Protein AF-A0A0U5GTM7-F1 (afdb_monomer_lite)

InterPro domains:
  IPR036047 F-box-like domain superfamily [SSF81383] (23-60)

Foldseek 3Di:
DDDDDDDDPPPDPPPPVPPDPPPPDPVPDDLVVLCVVLQPDDLVVLVVQLVPDPVSVPSSVLSNLQVPQLEQEALLAPVSVVVVVVQVVPCSNPVSNNHYHHDQPDPPCPPSHRHHQFDFDADPVRHGDPPDDRDGDDDDPPPDD

Radius of gyration: 27.01 Å; chains: 1; bounding box: 100×40×52 Å

pLDDT: mean 71.02, std 18.16, range [29.33, 92.5]

Organism: Aspergillus calidoustus (NCBI:txid454130)

Sequence (145 aa):
MSLVRGDTVDYAKTQYITLTPSSESFAQLPLELVEAIALLLDMATLCALRATCRFLARYTHYYFVNNYLHTASIDFSKAALDRVRRLARHPESAAMITTLVVKPVDRKCERSGFGAGIDWKRRQDGAIDLTQDASASGSMHSGAW

Secondary structure (DSSP, 8-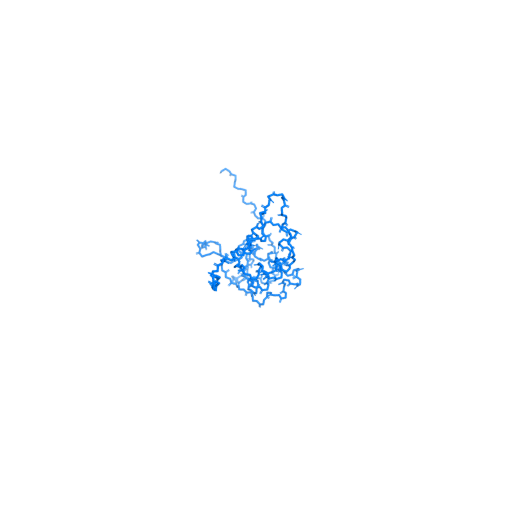state):
---------------------S---GGGS-HHHHHHHHHHS-HHHHHHHHHH-HHHHHHTHHHHHHHH-SEEEE-S-HHHHHHHHHHTT-HHHHTT--EEEE--S-SS-TT--TTTT----B-TTS-B-TT--------------

Structure (mmCIF, N/CA/C/O backbone):
data_AF-A0A0U5GTM7-F1
#
_entry.id   AF-A0A0U5GTM7-F1
#
loop_
_atom_site.group_PDB
_atom_site.id
_atom_site.type_symbol
_atom_site.label_atom_id
_atom_site.label_alt_id
_atom_site.label_comp_id
_atom_site.label_asym_id
_atom_site.label_entity_id
_atom_site.label_seq_id
_atom_site.pdbx_PDB_ins_code
_atom_site.Cartn_x
_atom_site.Cartn_y
_atom_site.Cartn_z
_atom_site.occupancy
_atom_site.B_iso_or_equiv
_atom_site.auth_seq_id
_atom_site.auth_comp_id
_atom_site.auth_asym_id
_atom_site.auth_atom_id
_atom_site.pdbx_PDB_model_num
ATOM 1 N N . MET A 1 1 ? -72.307 12.306 26.482 1.00 36.31 1 MET A N 1
ATOM 2 C CA . MET A 1 1 ? -72.063 11.238 25.481 1.00 36.31 1 MET A CA 1
ATOM 3 C C . MET A 1 1 ? -70.795 11.590 24.711 1.00 36.31 1 MET A C 1
ATOM 5 O O . MET A 1 1 ? -70.624 12.779 24.510 1.00 36.31 1 MET A O 1
ATOM 9 N N . SER A 1 2 ? -69.958 10.592 24.370 1.00 37.22 2 SER A N 1
ATOM 10 C CA . SER A 1 2 ? -68.700 10.586 23.563 1.00 37.22 2 SER A CA 1
ATOM 11 C C . SER A 1 2 ? -67.831 11.860 23.478 1.00 37.22 2 SER A C 1
ATOM 13 O O . SER A 1 2 ? -68.315 12.911 23.094 1.00 37.22 2 SER A O 1
ATOM 15 N N . LEU A 1 3 ? -66.521 11.882 23.763 1.00 42.84 3 LEU A N 1
ATOM 16 C CA . LEU A 1 3 ? -65.444 10.867 23.720 1.00 42.84 3 LEU A CA 1
ATOM 17 C C . LEU A 1 3 ? -64.965 10.475 22.299 1.00 42.84 3 LEU A C 1
ATOM 19 O O . LEU A 1 3 ? -65.374 9.447 21.775 1.00 42.84 3 LEU A O 1
ATOM 23 N N . VAL A 1 4 ? -64.055 11.301 21.753 1.00 40.06 4 VAL A N 1
ATOM 24 C CA . VAL A 1 4 ? -62.933 11.055 20.798 1.00 40.06 4 VAL A CA 1
ATOM 25 C C . VAL A 1 4 ? -61.973 12.251 21.013 1.00 40.06 4 VAL A C 1
ATOM 27 O O . VAL A 1 4 ? -62.477 13.366 21.097 1.00 40.06 4 VAL A O 1
ATOM 30 N N . ARG A 1 5 ? -60.646 12.211 21.231 1.00 44.75 5 ARG A N 1
ATOM 31 C CA . ARG A 1 5 ? -59.558 11.201 21.288 1.00 44.75 5 ARG A CA 1
ATOM 32 C C . ARG A 1 5 ? -58.851 10.801 19.973 1.00 44.75 5 ARG A C 1
ATOM 34 O O . ARG A 1 5 ? -59.247 9.825 19.350 1.00 44.75 5 ARG A O 1
ATOM 41 N N . GLY A 1 6 ? -57.725 11.472 19.698 1.00 37.09 6 GLY A N 1
ATOM 42 C CA . GLY A 1 6 ? -56.679 11.127 18.713 1.00 37.09 6 GLY A CA 1
ATOM 43 C C . GLY A 1 6 ? -56.179 12.376 17.958 1.00 37.09 6 GLY A C 1
ATOM 44 O O . GLY A 1 6 ? -57.003 13.200 17.580 1.00 37.09 6 GLY A O 1
ATOM 45 N N . ASP A 1 7 ? -54.886 12.648 17.757 1.00 38.28 7 ASP A N 1
ATOM 46 C CA . ASP A 1 7 ? -53.673 11.991 18.263 1.00 38.28 7 ASP A CA 1
ATOM 47 C C . ASP A 1 7 ? -52.599 13.049 18.567 1.00 38.28 7 ASP A C 1
ATOM 49 O O . ASP A 1 7 ? -52.255 13.874 17.719 1.00 38.28 7 ASP A O 1
ATOM 53 N N . THR A 1 8 ? -52.027 13.018 19.773 1.00 38.72 8 THR A N 1
ATOM 54 C CA . THR A 1 8 ? -50.746 13.685 20.029 1.00 38.72 8 THR A CA 1
ATOM 55 C C . THR A 1 8 ? -49.661 12.872 19.344 1.00 38.72 8 THR A C 1
ATOM 57 O O . THR A 1 8 ? -49.342 11.774 19.797 1.00 38.72 8 THR A O 1
ATOM 60 N N . VAL A 1 9 ? -49.097 13.407 18.259 1.00 46.12 9 VAL A N 1
ATOM 61 C CA . VAL A 1 9 ? -47.907 12.829 17.631 1.00 46.12 9 VAL A CA 1
ATOM 62 C C . VAL A 1 9 ? -46.765 12.917 18.638 1.00 46.12 9 VAL A C 1
ATOM 64 O O . VAL A 1 9 ? -46.174 13.982 18.824 1.00 46.12 9 VAL A O 1
ATOM 67 N N . ASP A 1 10 ? -46.474 11.791 19.290 1.00 44.75 10 ASP A N 1
ATOM 68 C CA . ASP A 1 10 ? -45.242 11.584 20.043 1.00 44.75 10 ASP A CA 1
ATOM 69 C C . ASP A 1 10 ? -44.081 11.669 19.047 1.00 44.75 10 ASP A C 1
ATOM 71 O O . ASP A 1 10 ? -43.655 10.682 18.441 1.00 44.75 10 ASP A O 1
ATOM 75 N N . TYR A 1 11 ? -43.580 12.889 18.843 1.00 44.78 11 TYR A N 1
ATOM 76 C CA . TYR A 1 11 ? -42.273 13.096 18.246 1.00 44.78 11 TYR A CA 1
ATOM 77 C C . TYR A 1 11 ? -41.270 12.441 19.183 1.00 44.78 11 TYR A C 1
ATOM 79 O O . TYR A 1 11 ? -40.898 13.010 20.213 1.00 44.78 11 TYR A O 1
ATOM 87 N N . ALA A 1 12 ? -40.882 11.216 18.820 1.00 46.56 12 ALA A N 1
ATOM 88 C CA . ALA A 1 12 ? -39.868 10.449 19.509 1.00 46.56 12 ALA A CA 1
ATOM 89 C C . ALA A 1 12 ? -38.706 11.383 19.839 1.00 46.56 12 ALA A C 1
ATOM 91 O O . ALA A 1 12 ? -38.172 12.056 18.953 1.00 46.56 12 ALA A O 1
ATOM 92 N N . LYS A 1 13 ? -38.343 11.454 21.125 1.00 38.97 13 LYS A N 1
ATOM 93 C CA . LYS A 1 13 ? -37.169 12.202 21.566 1.00 38.97 13 LYS A CA 1
ATOM 94 C C . LYS A 1 13 ? -35.946 11.574 20.913 1.00 38.97 13 LYS A C 1
ATOM 96 O O . LYS A 1 13 ? -35.338 10.674 21.487 1.00 38.97 13 LYS A O 1
ATOM 101 N N . THR A 1 14 ? -35.573 12.077 19.740 1.00 48.50 14 THR A N 1
ATOM 102 C CA . THR A 1 14 ? -34.237 11.908 19.191 1.00 48.50 14 THR A CA 1
ATOM 103 C C . THR A 1 14 ? -33.302 12.512 20.221 1.00 48.50 14 THR A C 1
ATOM 105 O O . THR A 1 14 ? -33.153 13.731 20.311 1.00 48.50 14 THR A O 1
ATOM 108 N N . GLN A 1 15 ? -32.735 11.652 21.065 1.00 46.47 15 GLN A N 1
ATOM 109 C CA . GLN A 1 15 ? -31.630 12.012 21.928 1.00 46.47 15 GLN A CA 1
ATOM 110 C C . GLN A 1 15 ? -30.447 12.277 21.005 1.00 46.47 15 GLN A C 1
ATOM 112 O O . GLN A 1 15 ? -29.651 11.390 20.710 1.00 46.47 15 GLN A O 1
ATOM 117 N N . TYR A 1 16 ? -30.365 13.513 20.517 1.00 45.38 16 TYR A N 1
ATOM 118 C CA . TYR A 1 16 ? -29.119 14.051 20.017 1.00 45.38 16 TYR A CA 1
ATOM 119 C C . TYR A 1 16 ? -28.141 13.955 21.181 1.00 45.38 16 TYR A C 1
ATOM 121 O O . TYR A 1 16 ? -28.268 14.676 22.172 1.00 45.38 16 TYR A O 1
ATOM 129 N N . ILE A 1 17 ? -27.216 13.002 21.087 1.00 54.38 17 ILE A N 1
ATOM 130 C CA . ILE A 1 17 ? -26.075 12.946 21.984 1.00 54.38 17 ILE A CA 1
ATOM 131 C C . ILE A 1 17 ? -25.297 14.222 21.683 1.00 54.38 17 ILE A C 1
ATOM 133 O O . ILE A 1 17 ? -24.643 14.334 20.647 1.00 54.38 17 ILE A O 1
ATOM 137 N N . THR A 1 18 ? -25.443 15.219 22.551 1.00 45.88 18 THR A N 1
ATOM 138 C CA . THR A 1 18 ? -24.654 16.444 22.493 1.00 45.88 18 THR A CA 1
ATOM 139 C C . THR A 1 18 ? -23.226 16.062 22.856 1.00 45.88 18 THR A C 1
ATOM 141 O O . THR A 1 18 ? -22.865 16.090 24.030 1.00 45.88 18 THR A O 1
ATOM 144 N N . LEU A 1 19 ? -22.447 15.653 21.850 1.00 48.72 19 LEU A N 1
ATOM 145 C CA . LEU A 1 19 ? -21.029 15.331 21.980 1.00 48.72 19 LEU A CA 1
ATOM 146 C C . LEU A 1 19 ? -20.306 16.595 22.452 1.00 48.72 19 LEU A C 1
ATOM 148 O O . LEU A 1 19 ? -19.994 17.500 21.672 1.00 48.72 19 LEU A O 1
ATOM 152 N N . THR A 1 20 ? -20.110 16.708 23.762 1.00 47.84 20 THR A N 1
ATOM 153 C CA . THR A 1 20 ? -19.286 17.764 24.335 1.00 47.84 20 THR A CA 1
ATOM 154 C C . THR A 1 20 ? -17.847 17.516 23.890 1.00 47.84 20 THR A C 1
ATOM 156 O O . THR A 1 20 ? -17.380 16.387 24.030 1.00 47.84 20 THR A O 1
ATOM 159 N N . PRO A 1 21 ? -17.095 18.526 23.413 1.00 51.12 21 PRO A N 1
ATOM 160 C CA . PRO A 1 21 ? -15.733 18.343 22.896 1.00 51.12 21 PRO A CA 1
ATOM 161 C C . PRO A 1 21 ? -14.682 18.095 24.001 1.00 51.12 21 PRO A C 1
ATOM 163 O O . PRO A 1 21 ? -13.534 18.529 23.912 1.00 51.12 21 PRO A O 1
ATOM 166 N N . SER A 1 22 ? -15.054 17.368 25.055 1.00 51.16 22 SER A N 1
ATOM 167 C CA . SER A 1 22 ? -14.189 16.835 26.102 1.00 51.16 22 SER A CA 1
ATOM 168 C C . SER A 1 22 ? -13.425 15.607 25.599 1.00 51.16 22 SER A C 1
ATOM 170 O O . SER A 1 22 ? -13.623 14.493 26.079 1.00 51.16 22 SER A O 1
ATOM 172 N N . SER A 1 23 ? -12.526 15.826 24.635 1.00 54.88 23 SER A N 1
ATOM 173 C CA . SER A 1 23 ? -11.500 14.858 24.214 1.00 54.88 23 SER A CA 1
ATOM 174 C C . SER A 1 23 ? -12.015 13.441 23.908 1.00 54.88 23 SER A C 1
ATOM 176 O O . SER A 1 23 ? -11.425 12.458 24.361 1.00 54.88 23 SER A O 1
ATOM 178 N N . GLU A 1 24 ? -13.094 13.326 23.129 1.00 61.72 24 GLU A N 1
ATOM 179 C 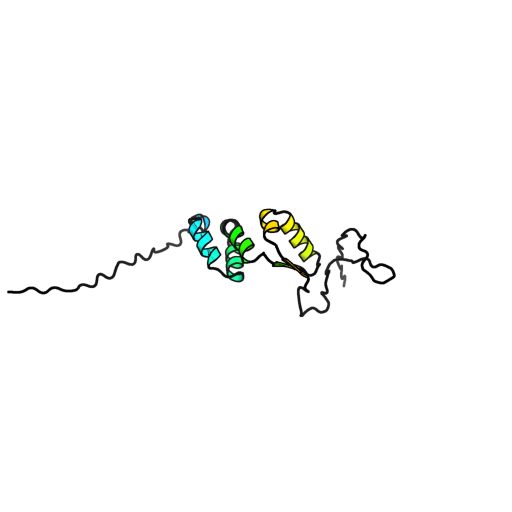CA . GLU A 1 24 ? -13.552 12.042 22.588 1.00 61.72 24 GLU A CA 1
ATOM 180 C C . GLU A 1 24 ? -12.472 11.474 21.657 1.00 61.72 24 GLU A C 1
ATOM 182 O O . GLU A 1 24 ? -12.285 11.893 20.514 1.00 61.72 24 GLU A O 1
ATOM 187 N N . SER A 1 25 ? -11.679 10.551 22.194 1.00 74.38 25 SER A N 1
ATOM 188 C CA . SER A 1 25 ? -10.591 9.920 21.461 1.00 74.38 25 SER A CA 1
ATOM 189 C C . SER A 1 25 ? -11.153 8.797 20.606 1.00 74.38 25 SER A C 1
ATOM 191 O O . SER A 1 25 ? -11.887 7.953 21.112 1.00 74.38 25 SER A O 1
ATOM 193 N N . PHE A 1 26 ? -10.711 8.681 19.351 1.00 75.94 26 PHE A N 1
ATOM 194 C CA . PHE A 1 26 ? -11.018 7.511 18.518 1.00 75.94 26 PHE A CA 1
ATOM 195 C C . PHE A 1 26 ? -10.656 6.177 19.200 1.00 75.94 26 PHE A C 1
ATOM 197 O O . PHE A 1 26 ? -11.253 5.160 18.875 1.00 75.94 26 PHE A O 1
ATOM 204 N N . ALA A 1 27 ? -9.733 6.178 20.173 1.00 75.94 27 ALA A N 1
ATOM 205 C CA . ALA A 1 27 ? -9.391 5.005 20.981 1.00 75.94 27 ALA A CA 1
ATOM 206 C C . ALA A 1 27 ? -10.483 4.559 21.982 1.00 75.94 27 ALA A C 1
ATOM 208 O O . ALA A 1 27 ? -10.321 3.516 22.611 1.00 75.94 27 ALA A O 1
ATOM 209 N N . GLN A 1 28 ? -11.554 5.339 22.159 1.00 82.94 28 GLN A N 1
ATOM 210 C CA . GLN A 1 28 ? -12.724 5.004 22.984 1.00 82.94 28 GLN A CA 1
ATOM 211 C C . GLN A 1 28 ? -13.866 4.376 22.168 1.00 82.94 28 GLN A C 1
ATOM 213 O O . GLN A 1 28 ? -14.825 3.881 22.757 1.00 82.94 28 GLN A O 1
ATOM 218 N N . LEU A 1 29 ? -13.784 4.382 20.831 1.00 84.62 29 LEU A N 1
ATOM 219 C CA . LEU A 1 29 ? -14.772 3.705 19.993 1.00 84.62 29 LEU A CA 1
ATOM 220 C C . LEU A 1 29 ? -14.661 2.179 20.160 1.00 84.62 29 LEU A C 1
ATOM 222 O O . LEU A 1 29 ? -13.546 1.651 20.104 1.00 84.62 29 LEU A O 1
ATOM 226 N N . PRO A 1 30 ? -15.797 1.464 20.283 1.00 88.50 30 PRO A N 1
ATOM 227 C CA . PRO A 1 30 ? -15.857 0.023 20.068 1.00 88.50 30 PRO A CA 1
ATOM 228 C C . PRO A 1 30 ? -15.185 -0.362 18.748 1.00 88.50 30 PRO A C 1
ATOM 230 O O . PRO A 1 30 ? -15.338 0.334 17.735 1.00 88.50 30 PRO A O 1
ATOM 233 N N . LEU A 1 31 ? -14.439 -1.467 18.758 1.00 87.12 31 LEU A N 1
ATOM 234 C CA . LEU A 1 31 ? -13.672 -1.923 17.600 1.00 87.12 31 LEU A CA 1
ATOM 235 C C . LEU A 1 31 ? -14.594 -2.158 16.396 1.00 87.12 31 LEU A C 1
ATOM 237 O O . LEU A 1 31 ? -14.295 -1.723 15.289 1.00 87.12 31 LEU A O 1
ATOM 241 N N . GLU A 1 32 ? -15.765 -2.728 16.647 1.00 89.25 32 GLU A N 1
ATOM 242 C CA . GLU A 1 32 ? -16.812 -3.026 15.675 1.00 89.25 32 GLU A CA 1
ATOM 243 C C . GLU A 1 32 ? -17.243 -1.778 14.884 1.00 89.25 32 GLU A C 1
ATOM 245 O O . GLU A 1 32 ? -17.499 -1.861 13.684 1.00 89.25 32 GLU A O 1
ATOM 250 N N . LEU A 1 33 ? -17.273 -0.599 15.522 1.00 90.00 33 LEU A N 1
ATOM 251 C CA . LEU A 1 33 ? -17.587 0.663 14.843 1.00 90.00 33 LEU A CA 1
ATOM 252 C C . LEU A 1 33 ? -16.418 1.158 13.985 1.00 90.00 33 LEU A C 1
ATOM 254 O O . LEU A 1 33 ? -16.637 1.660 12.885 1.00 90.00 33 LEU A O 1
ATOM 258 N N . VAL A 1 34 ? -15.178 0.994 14.451 1.00 91.19 34 VAL A N 1
ATOM 259 C CA . VAL A 1 34 ? -13.968 1.343 13.683 1.00 91.19 34 VAL A CA 1
ATOM 260 C C . VAL A 1 34 ? -13.863 0.489 12.418 1.00 91.19 34 VAL A C 1
ATOM 262 O O . VAL A 1 34 ? -13.524 0.997 11.347 1.00 91.19 34 VAL A O 1
ATOM 265 N N . GLU A 1 35 ? -14.183 -0.798 12.533 1.00 88.69 35 GLU A N 1
ATOM 266 C CA . GLU A 1 35 ? -14.196 -1.758 11.430 1.00 88.69 35 GLU A CA 1
ATOM 267 C C . GLU A 1 35 ? -15.353 -1.493 10.454 1.00 88.69 35 GLU A C 1
ATOM 269 O O . GLU A 1 35 ? -15.131 -1.443 9.243 1.00 88.69 35 GLU A O 1
ATOM 274 N N . ALA A 1 36 ? -16.561 -1.215 10.959 1.00 89.62 36 ALA A N 1
ATOM 275 C CA . ALA A 1 36 ? -17.702 -0.819 10.132 1.00 89.62 36 ALA A CA 1
ATOM 276 C C . ALA A 1 36 ? -17.432 0.476 9.345 1.00 89.62 36 ALA A C 1
ATOM 278 O O . ALA A 1 36 ? -17.739 0.548 8.156 1.00 89.62 36 ALA A O 1
ATOM 279 N N . ILE A 1 37 ? -16.796 1.479 9.966 1.00 90.62 37 ILE A N 1
ATOM 280 C CA . ILE A 1 37 ? -16.343 2.690 9.266 1.00 90.62 37 ILE A CA 1
ATOM 281 C C . ILE A 1 37 ? -15.330 2.319 8.174 1.00 90.62 37 ILE A C 1
ATOM 283 O O . ILE A 1 37 ? -15.475 2.757 7.036 1.00 90.62 37 ILE A O 1
ATOM 287 N N . ALA A 1 38 ? -14.332 1.482 8.474 1.00 90.50 38 ALA A N 1
ATOM 288 C CA . ALA A 1 38 ? -13.305 1.095 7.504 1.00 90.50 38 ALA A CA 1
ATOM 289 C C . ALA A 1 38 ? -13.853 0.349 6.275 1.00 90.50 38 ALA A C 1
ATOM 291 O O . ALA A 1 38 ? -13.278 0.469 5.195 1.00 90.50 38 ALA A O 1
ATOM 292 N N . LEU A 1 39 ? -14.952 -0.395 6.430 1.00 88.81 39 LEU A N 1
ATOM 293 C CA . LEU A 1 39 ? -15.655 -1.084 5.342 1.00 88.81 39 LEU A CA 1
ATOM 294 C C . LEU A 1 39 ? -16.459 -0.147 4.428 1.00 88.81 39 LEU A C 1
ATOM 296 O O . LEU A 1 39 ? -16.681 -0.486 3.268 1.00 88.81 39 LEU A O 1
ATOM 300 N N . LEU A 1 40 ? -16.905 1.004 4.938 1.00 91.50 40 LEU A N 1
ATOM 301 C CA . LEU A 1 40 ? -17.753 1.959 4.211 1.00 91.50 40 LEU A CA 1
ATOM 302 C C . LEU A 1 40 ? -16.964 3.080 3.513 1.00 91.50 40 LEU A C 1
ATOM 304 O O . LEU A 1 40 ? -17.535 3.816 2.709 1.00 91.50 40 LEU A O 1
ATOM 308 N N . LEU A 1 41 ? -15.674 3.235 3.819 1.00 91.06 41 LEU A N 1
ATOM 309 C CA . LEU A 1 41 ? -14.819 4.268 3.234 1.00 91.06 41 LEU A CA 1
ATOM 310 C C . LEU A 1 41 ? -14.128 3.799 1.954 1.00 91.06 41 LEU A C 1
ATOM 312 O O . LEU A 1 41 ? -13.649 2.674 1.871 1.00 91.06 41 LEU A O 1
ATOM 316 N N . ASP A 1 42 ? -13.994 4.709 0.988 1.00 90.38 42 ASP A N 1
ATOM 317 C CA . ASP A 1 42 ? -13.158 4.492 -0.190 1.00 90.38 42 ASP A CA 1
ATOM 318 C C . ASP A 1 42 ? -11.655 4.509 0.157 1.00 90.38 42 ASP A C 1
ATOM 320 O O . ASP A 1 42 ? -11.239 4.891 1.254 1.00 90.38 42 ASP A O 1
ATOM 324 N N . MET A 1 43 ? -10.805 4.114 -0.798 1.00 86.56 43 MET A N 1
ATOM 325 C CA . MET A 1 43 ? -9.359 4.024 -0.566 1.00 86.56 43 MET A CA 1
ATOM 326 C C . MET A 1 43 ? -8.749 5.357 -0.100 1.00 86.56 43 MET A C 1
ATOM 328 O O . MET A 1 43 ? -7.881 5.359 0.775 1.00 86.56 43 MET A O 1
ATOM 332 N N . ALA A 1 44 ? -9.178 6.485 -0.676 1.00 88.44 44 ALA A N 1
ATOM 333 C CA . ALA A 1 44 ? -8.618 7.800 -0.377 1.00 88.44 44 ALA A CA 1
ATOM 334 C C . ALA A 1 44 ? -8.994 8.264 1.038 1.00 88.44 44 ALA A C 1
ATOM 336 O O . ALA A 1 44 ? -8.122 8.666 1.814 1.00 88.44 44 ALA A O 1
ATOM 337 N N . THR A 1 45 ? -10.270 8.136 1.404 1.00 91.81 45 THR A N 1
ATOM 338 C CA . THR A 1 45 ? -10.781 8.529 2.721 1.00 91.81 45 THR A CA 1
ATOM 339 C C . THR A 1 45 ? -10.294 7.575 3.806 1.00 91.81 45 THR A C 1
ATOM 341 O O . THR A 1 45 ? -9.919 8.024 4.888 1.00 91.81 45 THR A O 1
ATOM 344 N N . LEU A 1 46 ? -10.179 6.273 3.516 1.00 91.06 46 LEU A N 1
ATOM 345 C CA . LEU A 1 46 ? -9.563 5.314 4.433 1.00 91.06 46 LEU A CA 1
ATOM 346 C C . LEU A 1 46 ? -8.074 5.623 4.662 1.00 91.06 46 LEU A C 1
ATOM 348 O O . LEU A 1 46 ? -7.608 5.550 5.799 1.00 91.06 46 LEU A O 1
ATOM 352 N N . CYS A 1 47 ? -7.318 6.028 3.633 1.00 91.38 47 CYS A N 1
ATOM 353 C CA . CYS A 1 47 ? -5.943 6.510 3.818 1.00 91.38 47 CYS A CA 1
ATOM 354 C C . CYS A 1 47 ? -5.884 7.756 4.715 1.00 91.38 47 CYS A C 1
ATOM 356 O O . CYS A 1 47 ? -5.036 7.819 5.607 1.00 91.38 47 CYS A O 1
ATOM 358 N N . ALA A 1 48 ? -6.790 8.719 4.518 1.00 92.50 48 ALA A N 1
ATOM 359 C CA . ALA A 1 48 ? -6.876 9.916 5.353 1.00 92.50 48 ALA A CA 1
ATOM 360 C C . ALA A 1 48 ? -7.206 9.569 6.817 1.00 92.50 48 ALA A C 1
ATOM 362 O O . ALA A 1 48 ? -6.489 9.997 7.721 1.00 92.50 48 ALA A O 1
ATOM 363 N N . LEU A 1 49 ? -8.207 8.711 7.057 1.00 90.56 49 LEU A N 1
ATOM 364 C CA . LEU A 1 49 ? -8.566 8.216 8.391 1.00 90.56 49 LEU A CA 1
ATOM 365 C C . LEU A 1 49 ? -7.366 7.544 9.077 1.00 90.56 49 LEU A C 1
ATOM 367 O O . LEU A 1 49 ? -7.064 7.830 10.236 1.00 90.56 49 LEU A O 1
ATOM 371 N N . ARG A 1 50 ? -6.633 6.698 8.345 1.00 92.44 50 ARG A N 1
ATOM 372 C CA . ARG A 1 50 ? -5.424 6.006 8.824 1.00 92.44 50 ARG A CA 1
ATOM 373 C C . ARG A 1 50 ? -4.278 6.952 9.176 1.00 92.44 50 ARG A C 1
ATOM 375 O O . ARG A 1 50 ? -3.468 6.606 10.031 1.00 92.44 50 ARG A O 1
ATOM 382 N N . ALA A 1 51 ? -4.205 8.127 8.556 1.00 91.12 51 ALA A N 1
ATOM 383 C CA . ALA A 1 51 ? -3.197 9.135 8.872 1.00 91.12 51 ALA A CA 1
ATOM 384 C C . ALA A 1 51 ? -3.493 9.910 10.172 1.00 91.12 51 ALA A C 1
ATOM 386 O O . ALA A 1 51 ? -2.569 10.477 10.750 1.00 91.12 51 ALA A O 1
ATOM 387 N N . THR A 1 52 ? -4.742 9.917 10.661 1.00 90.31 52 THR A N 1
ATOM 388 C CA . THR A 1 52 ? -5.131 10.712 11.845 1.00 90.31 52 THR A CA 1
ATOM 389 C C . THR A 1 52 ? -4.498 10.219 13.151 1.00 90.31 52 THR A C 1
ATOM 391 O O . THR A 1 52 ? -4.012 11.028 13.938 1.00 90.31 52 THR A O 1
ATOM 394 N N . CYS A 1 53 ? -4.480 8.905 13.412 1.00 88.44 53 CYS A N 1
ATOM 395 C CA . CYS A 1 53 ? -3.870 8.351 14.620 1.00 88.44 53 CYS A CA 1
ATOM 396 C C . CYS A 1 53 ? -3.444 6.878 14.480 1.00 88.44 53 CYS A C 1
ATOM 398 O O . CYS A 1 53 ? -3.984 6.106 13.685 1.00 88.44 53 CYS A O 1
ATOM 400 N N . ARG A 1 54 ? -2.492 6.454 15.327 1.00 89.00 54 ARG A N 1
ATOM 401 C CA . ARG A 1 54 ? -1.957 5.076 15.342 1.00 89.00 54 ARG A CA 1
ATOM 402 C C . ARG A 1 54 ? -3.011 4.008 15.658 1.00 89.00 54 ARG A C 1
ATOM 404 O O . ARG A 1 54 ? -2.868 2.881 15.196 1.00 89.00 54 ARG A O 1
ATOM 411 N N . PHE A 1 55 ? -4.041 4.346 16.436 1.00 89.50 55 PHE A N 1
ATOM 412 C CA . PHE A 1 55 ? -5.134 3.431 16.774 1.00 89.50 55 PHE A CA 1
ATOM 413 C C . PHE A 1 55 ? -5.927 3.054 15.514 1.00 89.50 55 PHE A C 1
ATOM 415 O O . PHE A 1 55 ? -5.982 1.879 15.152 1.00 89.50 55 PHE A O 1
ATOM 422 N N . LEU A 1 56 ? -6.416 4.052 14.772 1.00 90.56 56 LEU A N 1
ATOM 423 C CA . LEU A 1 56 ? -7.118 3.845 13.503 1.00 90.56 56 LEU A CA 1
ATOM 424 C C . LEU A 1 56 ? -6.205 3.191 12.454 1.00 90.56 56 LEU A C 1
ATOM 426 O O . LEU A 1 56 ? -6.624 2.257 11.772 1.00 90.56 56 LEU A O 1
ATOM 430 N N . ALA A 1 57 ? -4.931 3.593 12.370 1.00 89.38 57 ALA A N 1
ATOM 431 C CA . ALA A 1 57 ? -3.951 2.957 11.485 1.00 89.38 57 ALA A CA 1
ATOM 432 C C . ALA A 1 57 ? -3.758 1.451 11.759 1.00 89.38 57 ALA A C 1
ATOM 434 O O . ALA A 1 57 ? -3.533 0.685 10.818 1.00 89.38 57 ALA A O 1
ATOM 435 N N . ARG A 1 58 ? -3.848 1.022 13.026 1.00 89.38 58 ARG A N 1
ATOM 436 C CA . ARG A 1 58 ? -3.737 -0.385 13.433 1.00 89.38 58 ARG A CA 1
ATOM 437 C C . ARG A 1 58 ? -5.017 -1.158 13.129 1.00 89.38 58 ARG A C 1
ATOM 439 O O . ARG A 1 58 ? -4.959 -2.142 12.402 1.00 89.38 58 ARG A O 1
ATOM 446 N N . TYR A 1 59 ? -6.159 -0.712 13.647 1.00 89.75 59 TYR A N 1
ATOM 447 C CA . TYR A 1 59 ? -7.396 -1.500 13.596 1.00 89.75 59 TYR A CA 1
ATOM 448 C C . TYR A 1 59 ? -8.058 -1.531 12.215 1.00 89.75 59 TYR A C 1
ATOM 450 O O . TYR A 1 59 ? -8.651 -2.532 11.839 1.00 89.75 59 TYR A O 1
ATOM 458 N N . THR A 1 60 ? -7.837 -0.519 11.374 1.00 91.69 60 THR A N 1
ATOM 459 C CA . THR A 1 60 ? -8.287 -0.564 9.970 1.00 91.69 60 THR A CA 1
ATOM 460 C C . THR A 1 60 ? -7.300 -1.268 9.023 1.00 91.69 60 THR A C 1
ATOM 462 O O . THR A 1 60 ? -7.505 -1.270 7.810 1.00 91.69 60 THR A O 1
ATOM 465 N N . HIS A 1 61 ? -6.186 -1.826 9.527 1.00 88.19 61 HIS A N 1
ATOM 466 C CA . HIS A 1 61 ? -5.116 -2.355 8.668 1.00 88.19 61 HIS A CA 1
ATOM 467 C C . HIS A 1 61 ? -5.558 -3.561 7.844 1.00 88.19 61 HIS A C 1
ATOM 469 O O . HIS A 1 61 ? -5.287 -3.580 6.646 1.00 88.19 61 HIS A O 1
ATOM 475 N N . TYR A 1 62 ? -6.273 -4.506 8.461 1.00 86.88 62 TYR A N 1
ATOM 476 C CA . TYR A 1 62 ? -6.813 -5.679 7.774 1.00 86.88 62 TYR A CA 1
ATOM 477 C C . TYR A 1 62 ? -7.689 -5.267 6.584 1.00 86.88 62 TYR A C 1
ATOM 479 O O . TYR A 1 62 ? -7.399 -5.641 5.454 1.00 86.88 62 TYR A O 1
ATOM 487 N N . TYR A 1 63 ? -8.677 -4.399 6.816 1.00 87.12 63 TYR A N 1
ATOM 488 C CA . TYR A 1 63 ? -9.579 -3.883 5.782 1.00 87.12 63 TYR A CA 1
ATOM 489 C C . TYR A 1 63 ? -8.850 -3.113 4.679 1.00 87.12 63 TYR A C 1
ATOM 491 O O . TYR A 1 63 ? -9.121 -3.319 3.500 1.00 87.12 63 TYR A O 1
ATOM 499 N N . PHE A 1 64 ? -7.875 -2.272 5.036 1.00 86.88 64 PHE A N 1
ATOM 500 C CA . PHE A 1 64 ? -7.069 -1.552 4.050 1.00 86.88 64 PHE A CA 1
ATOM 501 C C . PHE A 1 64 ? -6.264 -2.500 3.149 1.00 86.88 64 PHE A C 1
ATOM 503 O O . PHE A 1 64 ? -6.221 -2.318 1.933 1.00 86.88 64 PHE A O 1
ATOM 510 N N . VAL A 1 65 ? -5.633 -3.517 3.740 1.00 83.00 65 VAL A N 1
ATOM 511 C CA . VAL A 1 65 ? -4.847 -4.511 3.004 1.00 83.00 65 VAL A CA 1
ATOM 512 C C . VAL A 1 65 ? -5.761 -5.369 2.126 1.00 83.00 65 VAL A C 1
ATOM 514 O O . VAL A 1 65 ? -5.538 -5.454 0.919 1.00 83.00 65 VAL A O 1
ATOM 517 N N . ASN A 1 66 ? -6.805 -5.949 2.722 1.00 82.75 66 ASN A N 1
ATOM 518 C CA . ASN A 1 66 ? -7.742 -6.856 2.067 1.00 82.75 66 ASN A CA 1
ATOM 519 C C . ASN A 1 66 ? -8.519 -6.179 0.932 1.00 82.75 66 ASN A C 1
ATOM 521 O O . ASN A 1 66 ? -8.727 -6.796 -0.098 1.00 82.75 66 ASN A O 1
ATOM 525 N N . ASN A 1 67 ? -8.926 -4.916 1.076 1.00 81.44 67 ASN A N 1
ATOM 526 C CA . ASN A 1 67 ? -9.774 -4.276 0.066 1.00 81.44 67 ASN A CA 1
ATOM 527 C C . ASN A 1 67 ? -8.968 -3.523 -1.009 1.00 81.44 67 ASN A C 1
ATOM 529 O O . ASN A 1 67 ? -9.467 -3.342 -2.119 1.00 81.44 67 ASN A O 1
ATOM 533 N N . TYR A 1 68 ? -7.737 -3.077 -0.707 1.00 79.19 68 TYR A N 1
ATOM 534 C CA . TYR A 1 68 ? -7.007 -2.130 -1.570 1.00 79.19 68 TYR A CA 1
ATOM 535 C C . TYR A 1 68 ? -5.550 -2.489 -1.894 1.00 79.19 68 TYR A C 1
ATOM 537 O O . TYR A 1 68 ? -4.975 -1.861 -2.785 1.00 79.19 68 TYR A O 1
ATOM 545 N N . LEU A 1 69 ? -4.933 -3.482 -1.238 1.00 77.38 69 LEU A N 1
ATOM 546 C CA . LEU A 1 69 ? -3.537 -3.876 -1.509 1.00 77.38 69 LEU A CA 1
ATOM 547 C C . LEU A 1 69 ? -3.372 -5.198 -2.271 1.00 77.38 69 LEU A C 1
ATOM 549 O O . LEU A 1 69 ? -2.240 -5.621 -2.485 1.00 77.38 69 LEU A O 1
ATOM 553 N N . HIS A 1 70 ? -4.448 -5.794 -2.795 1.00 79.75 70 HIS A N 1
ATOM 554 C CA . HIS A 1 70 ? -4.352 -6.954 -3.694 1.00 79.75 70 HIS A CA 1
ATOM 555 C C . HIS A 1 70 ? -3.409 -6.748 -4.889 1.00 79.75 70 HIS A C 1
ATOM 557 O O . HIS A 1 70 ? -2.783 -7.700 -5.353 1.00 79.75 70 HIS A O 1
ATOM 563 N N . THR A 1 71 ? -3.297 -5.512 -5.389 1.00 77.81 71 THR A N 1
ATOM 564 C CA . THR A 1 71 ? -2.403 -5.159 -6.498 1.00 77.81 71 THR A CA 1
ATOM 565 C C . THR A 1 71 ? -1.318 -4.178 -6.060 1.00 77.81 71 THR A C 1
ATOM 567 O O . THR A 1 71 ? -1.576 -2.992 -5.855 1.00 77.81 71 THR A O 1
ATOM 570 N N . ALA A 1 72 ? -0.070 -4.643 -6.003 1.00 75.94 72 ALA A N 1
ATOM 571 C CA . ALA A 1 72 ? 1.094 -3.794 -5.783 1.00 75.94 72 ALA A CA 1
ATOM 572 C C . ALA A 1 72 ? 1.636 -3.256 -7.118 1.00 75.94 72 ALA A C 1
ATOM 574 O O . ALA A 1 72 ? 2.190 -3.997 -7.928 1.00 75.94 72 ALA A O 1
ATOM 575 N N . SER A 1 73 ? 1.520 -1.946 -7.344 1.00 77.44 73 SER A N 1
ATOM 576 C CA . SER A 1 73 ? 2.177 -1.287 -8.480 1.00 77.44 73 SER A CA 1
ATOM 577 C C . SER A 1 73 ? 3.645 -0.981 -8.169 1.00 77.44 73 SER A C 1
ATOM 579 O O . SER A 1 73 ? 3.943 -0.372 -7.133 1.00 77.44 73 SER A O 1
ATOM 581 N N . ILE A 1 74 ? 4.547 -1.305 -9.097 1.00 80.94 74 ILE A N 1
ATOM 582 C CA . ILE A 1 74 ? 5.954 -0.881 -9.076 1.00 80.94 74 ILE A CA 1
ATOM 583 C C . ILE A 1 74 ? 6.420 -0.380 -10.445 1.00 80.94 74 ILE A C 1
ATOM 585 O O . ILE A 1 74 ? 5.923 -0.806 -11.479 1.00 80.94 74 ILE A O 1
ATOM 589 N N . ASP A 1 75 ? 7.431 0.476 -10.431 1.00 80.56 75 ASP A N 1
ATOM 590 C CA . ASP A 1 75 ? 8.178 0.979 -11.588 1.00 80.56 75 ASP A CA 1
ATOM 591 C C . ASP A 1 75 ? 9.652 0.535 -11.544 1.00 80.56 75 ASP A C 1
ATOM 593 O O . ASP A 1 75 ? 10.504 1.139 -12.185 1.00 80.56 75 ASP A O 1
ATOM 597 N N . PHE A 1 76 ? 9.975 -0.479 -10.736 1.00 78.50 76 PHE A N 1
ATOM 598 C CA . PHE A 1 76 ? 11.340 -0.865 -10.356 1.00 78.50 76 PHE A CA 1
ATOM 599 C C . PHE A 1 76 ? 12.202 0.243 -9.725 1.00 78.50 76 PHE A C 1
ATOM 601 O O . PHE A 1 76 ? 13.375 -0.011 -9.472 1.00 78.50 76 PHE A O 1
ATOM 608 N N . SER A 1 77 ? 11.683 1.441 -9.424 1.00 79.69 77 SER A N 1
ATOM 609 C CA . SER A 1 77 ? 12.468 2.454 -8.708 1.00 79.69 77 SER A CA 1
ATOM 610 C C . SER A 1 77 ? 12.931 1.926 -7.352 1.00 79.69 77 SER A C 1
ATOM 612 O O . SER A 1 77 ? 12.247 1.115 -6.716 1.00 79.69 77 SER A O 1
ATOM 614 N N . LYS A 1 78 ? 14.064 2.434 -6.856 1.00 77.00 78 LYS A N 1
ATOM 615 C CA . LYS A 1 78 ? 14.580 2.078 -5.523 1.00 77.00 78 LYS A CA 1
ATOM 616 C C . LYS A 1 78 ? 13.504 2.243 -4.440 1.00 77.00 78 LYS A C 1
ATOM 618 O O . LYS A 1 78 ? 13.314 1.355 -3.615 1.00 77.00 78 LYS A O 1
ATOM 623 N N . ALA A 1 79 ? 12.732 3.331 -4.497 1.00 76.38 79 ALA A N 1
ATOM 624 C CA . ALA A 1 79 ? 11.644 3.603 -3.559 1.00 76.38 79 ALA A CA 1
ATOM 625 C C . ALA A 1 79 ? 10.488 2.584 -3.651 1.00 76.38 79 ALA A C 1
ATOM 627 O O . ALA A 1 79 ? 9.930 2.193 -2.619 1.00 76.38 79 ALA A O 1
ATOM 628 N N . ALA A 1 80 ? 10.128 2.130 -4.858 1.00 76.88 80 ALA A N 1
ATOM 629 C CA . ALA A 1 80 ? 9.118 1.091 -5.047 1.00 76.88 80 ALA A CA 1
ATOM 630 C C . ALA A 1 80 ? 9.613 -0.288 -4.582 1.00 76.88 80 ALA A C 1
ATOM 632 O O . ALA A 1 80 ? 8.860 -1.006 -3.920 1.00 76.88 80 ALA A O 1
ATOM 633 N N . LEU A 1 81 ? 10.875 -0.636 -4.854 1.00 81.50 81 LEU A N 1
ATOM 634 C CA . LEU A 1 81 ? 11.486 -1.878 -4.374 1.00 81.50 81 LEU A CA 1
ATOM 635 C C . LEU A 1 81 ? 11.628 -1.895 -2.848 1.00 81.50 81 LEU A C 1
ATOM 637 O O . LEU A 1 81 ? 11.250 -2.881 -2.223 1.00 81.50 81 LEU A O 1
ATOM 641 N N . ASP A 1 82 ? 12.061 -0.798 -2.223 1.00 82.44 82 ASP A N 1
ATOM 642 C CA . ASP A 1 82 ? 12.108 -0.675 -0.761 1.00 82.44 82 ASP A CA 1
ATOM 643 C C . ASP A 1 82 ? 10.708 -0.768 -0.131 1.00 82.44 82 ASP A C 1
ATOM 645 O O . ASP A 1 82 ? 10.544 -1.349 0.945 1.00 82.44 82 ASP A O 1
ATOM 649 N N . ARG A 1 83 ? 9.669 -0.241 -0.799 1.00 81.62 83 ARG A N 1
ATOM 650 C CA . ARG A 1 83 ? 8.268 -0.408 -0.377 1.00 81.62 83 ARG A CA 1
ATOM 651 C C . ARG A 1 83 ? 7.837 -1.874 -0.433 1.00 81.62 83 ARG A C 1
ATOM 653 O O . ARG A 1 83 ? 7.297 -2.361 0.557 1.00 81.62 83 ARG A O 1
ATOM 660 N N . VAL A 1 84 ? 8.101 -2.583 -1.533 1.00 82.31 84 VAL A N 1
ATOM 661 C CA . VAL A 1 84 ? 7.801 -4.024 -1.649 1.00 82.31 84 VAL A CA 1
ATOM 662 C C . VAL A 1 84 ? 8.606 -4.839 -0.637 1.00 82.31 84 VAL A C 1
ATOM 664 O O . VAL A 1 84 ? 8.041 -5.697 0.031 1.00 82.31 84 VAL A O 1
ATOM 667 N N . ARG A 1 85 ? 9.888 -4.523 -0.423 1.00 83.50 85 ARG A N 1
ATOM 668 C CA . ARG A 1 85 ? 10.736 -5.188 0.578 1.00 83.50 85 ARG A CA 1
ATOM 669 C C . ARG A 1 85 ? 10.231 -4.984 2.007 1.00 83.50 85 ARG A C 1
ATOM 671 O O . ARG A 1 85 ? 10.380 -5.886 2.825 1.00 83.50 85 ARG A O 1
ATOM 678 N N . ARG A 1 86 ? 9.634 -3.827 2.322 1.00 83.12 86 ARG A N 1
ATOM 679 C CA . ARG A 1 86 ? 8.932 -3.614 3.600 1.00 83.12 86 ARG A CA 1
ATOM 680 C C . ARG A 1 86 ? 7.654 -4.446 3.679 1.00 83.12 86 ARG A C 1
ATOM 682 O O . ARG A 1 86 ? 7.487 -5.149 4.664 1.00 83.12 86 ARG A O 1
ATOM 689 N N . LEU A 1 87 ? 6.805 -4.432 2.649 1.00 79.06 87 LEU A N 1
ATOM 690 C CA . LEU A 1 87 ? 5.571 -5.235 2.610 1.00 79.06 87 LEU A CA 1
ATOM 691 C C . LEU A 1 87 ? 5.853 -6.743 2.749 1.00 79.06 87 LEU A C 1
ATOM 693 O O . LEU A 1 87 ? 5.191 -7.417 3.526 1.00 79.06 87 LEU A O 1
ATOM 697 N N . ALA A 1 88 ? 6.896 -7.252 2.092 1.00 80.62 88 ALA A N 1
ATOM 698 C CA . ALA A 1 88 ? 7.323 -8.650 2.170 1.00 80.62 88 ALA A CA 1
ATOM 699 C C . ALA A 1 88 ? 7.843 -9.084 3.559 1.00 80.62 88 ALA A C 1
ATOM 701 O O . ALA A 1 88 ? 7.956 -10.278 3.819 1.00 80.62 88 ALA A O 1
ATOM 702 N N . ARG A 1 89 ? 8.161 -8.141 4.461 1.00 84.25 89 ARG A N 1
ATOM 703 C CA . ARG A 1 89 ? 8.531 -8.430 5.863 1.00 84.25 89 ARG A CA 1
ATOM 704 C C . ARG A 1 89 ? 7.324 -8.572 6.796 1.00 84.25 89 ARG A C 1
ATOM 706 O O . ARG A 1 89 ? 7.518 -8.900 7.961 1.00 84.25 89 ARG A O 1
ATOM 713 N N . HIS A 1 90 ? 6.118 -8.328 6.293 1.00 81.12 90 HIS A N 1
ATOM 714 C CA . HIS A 1 90 ? 4.852 -8.435 7.010 1.00 81.12 90 HIS A CA 1
ATOM 715 C C . HIS A 1 90 ? 4.043 -9.586 6.400 1.00 81.12 90 HIS A C 1
ATOM 717 O O . HIS A 1 90 ? 3.373 -9.355 5.392 1.00 81.12 90 HIS A O 1
ATOM 723 N N . PRO A 1 91 ? 4.119 -10.824 6.932 1.00 78.06 91 PRO A N 1
ATOM 724 C CA . PRO A 1 91 ? 3.452 -11.993 6.349 1.00 78.06 91 PRO A CA 1
ATOM 725 C C . PRO A 1 91 ? 1.960 -11.765 6.069 1.00 78.06 91 PRO A C 1
ATOM 727 O O . PRO A 1 91 ? 1.467 -12.125 5.002 1.00 78.06 91 PRO A O 1
ATOM 730 N N . GLU A 1 92 ? 1.274 -11.079 6.983 1.00 78.44 92 GLU A N 1
ATOM 731 C CA . GLU A 1 92 ? -0.126 -10.666 6.890 1.00 78.44 92 GLU A CA 1
ATOM 732 C C . GLU A 1 92 ? -0.421 -9.719 5.713 1.00 78.44 92 GLU A C 1
ATOM 734 O O . GLU A 1 92 ? -1.485 -9.802 5.104 1.00 78.44 92 GLU A O 1
ATOM 739 N N . SER A 1 93 ? 0.524 -8.845 5.352 1.00 71.50 93 SER A N 1
ATOM 740 C CA . SER A 1 93 ? 0.412 -7.970 4.176 1.00 71.50 93 SER A CA 1
ATOM 741 C C . SER A 1 93 ? 0.853 -8.679 2.895 1.00 71.50 93 SER A C 1
ATOM 743 O O . SER A 1 93 ? 0.244 -8.494 1.845 1.00 71.50 93 SER A O 1
ATOM 745 N N . ALA A 1 94 ? 1.904 -9.497 2.972 1.00 75.81 94 ALA A N 1
ATOM 746 C CA . ALA A 1 94 ? 2.470 -10.215 1.837 1.00 75.81 94 ALA A CA 1
ATOM 747 C C . ALA A 1 94 ? 1.494 -11.257 1.268 1.00 75.81 94 ALA A C 1
ATOM 749 O O . ALA A 1 94 ? 1.346 -11.338 0.053 1.00 75.81 94 ALA A O 1
ATOM 750 N N . ALA A 1 95 ? 0.780 -11.991 2.129 1.00 77.38 95 ALA A N 1
ATOM 751 C CA . ALA A 1 95 ? -0.217 -12.986 1.721 1.00 77.38 95 ALA A CA 1
ATOM 752 C C . ALA A 1 95 ? -1.419 -12.389 0.962 1.00 77.38 95 ALA A C 1
ATOM 754 O O . ALA A 1 95 ? -2.104 -13.104 0.235 1.00 77.38 95 ALA A O 1
ATOM 755 N N . MET A 1 96 ? -1.677 -11.089 1.125 1.00 78.31 96 MET A N 1
ATOM 756 C CA . MET A 1 96 ? -2.827 -10.397 0.537 1.00 78.31 96 MET A CA 1
ATOM 757 C C . MET A 1 96 ? -2.512 -9.721 -0.804 1.00 78.31 96 MET A C 1
ATOM 759 O O . MET A 1 96 ? -3.437 -9.413 -1.557 1.00 78.31 96 MET A O 1
ATOM 763 N N . ILE A 1 97 ? -1.228 -9.505 -1.118 1.00 79.12 97 ILE A N 1
ATOM 764 C CA . ILE A 1 97 ? -0.762 -8.986 -2.410 1.00 79.12 97 ILE A CA 1
ATOM 765 C C . ILE A 1 97 ? -0.697 -10.159 -3.394 1.00 79.12 97 ILE A C 1
ATOM 767 O O . ILE A 1 97 ? 0.302 -10.871 -3.474 1.00 79.12 97 ILE A O 1
ATOM 771 N N . THR A 1 98 ? -1.767 -10.364 -4.158 1.00 79.94 98 THR A N 1
ATOM 772 C CA . THR A 1 98 ?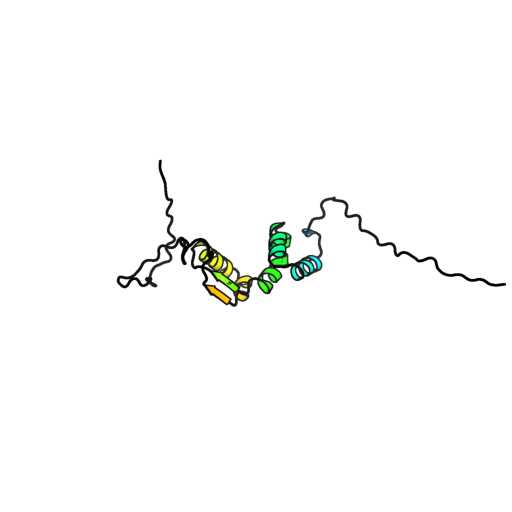 -1.858 -11.448 -5.151 1.00 79.94 98 THR A CA 1
ATOM 773 C C . THR A 1 98 ? -1.278 -11.059 -6.508 1.00 79.94 98 THR A C 1
ATOM 775 O O . THR A 1 98 ? -0.865 -11.923 -7.276 1.00 79.94 98 THR A O 1
ATOM 778 N N . THR A 1 99 ? -1.245 -9.760 -6.817 1.00 80.44 99 THR A N 1
ATOM 779 C CA . THR A 1 99 ? -0.865 -9.237 -8.132 1.00 80.44 99 THR A CA 1
ATOM 780 C C . THR A 1 99 ? 0.215 -8.168 -7.995 1.00 80.44 99 THR A C 1
ATOM 782 O O . THR A 1 99 ? 0.086 -7.228 -7.211 1.00 80.44 99 THR A O 1
ATOM 785 N N . LEU A 1 100 ? 1.269 -8.263 -8.805 1.00 81.38 100 LEU A N 1
ATOM 786 C CA . LEU A 1 100 ? 2.304 -7.237 -8.911 1.00 81.38 100 LEU A CA 1
ATOM 787 C C . LEU A 1 100 ? 2.306 -6.674 -10.335 1.00 81.38 100 LEU A C 1
ATOM 789 O O . LEU A 1 100 ? 2.543 -7.398 -11.299 1.00 81.38 100 LEU A O 1
ATOM 793 N N . VAL A 1 101 ? 2.018 -5.378 -10.469 1.00 81.31 101 VAL A N 1
ATOM 794 C CA . VAL A 1 101 ? 1.924 -4.689 -11.765 1.00 81.31 101 VAL A CA 1
ATOM 795 C C . VAL A 1 101 ? 3.146 -3.810 -11.965 1.00 81.31 101 VAL A C 1
ATOM 797 O O . VAL A 1 101 ? 3.374 -2.859 -11.216 1.00 81.31 101 VAL A O 1
ATOM 800 N N . VAL A 1 102 ? 3.899 -4.099 -13.022 1.00 80.69 102 VAL A N 1
ATOM 801 C CA . VAL A 1 102 ? 5.022 -3.278 -13.475 1.00 80.69 102 VAL A CA 1
ATOM 802 C C . VAL A 1 102 ? 4.494 -2.193 -14.418 1.00 80.69 102 VAL A C 1
ATOM 804 O O . VAL A 1 102 ? 4.058 -2.491 -15.527 1.00 80.69 102 VAL A O 1
ATOM 807 N N . LYS A 1 103 ? 4.511 -0.927 -13.987 1.00 76.88 103 LYS A N 1
ATOM 808 C CA . LYS A 1 103 ? 4.157 0.241 -14.815 1.00 76.88 103 LYS A CA 1
ATOM 809 C C . LYS A 1 103 ? 4.947 1.487 -14.387 1.00 76.88 103 LYS A C 1
ATOM 811 O O . LYS A 1 103 ? 5.291 1.580 -13.210 1.00 76.88 103 LYS A O 1
ATOM 816 N N . PRO A 1 104 ? 5.208 2.459 -15.282 1.00 64.56 104 PRO A N 1
ATOM 817 C CA . PRO A 1 104 ? 5.847 3.716 -14.896 1.00 64.56 104 PRO A CA 1
ATOM 818 C C . PRO A 1 104 ? 4.985 4.446 -13.858 1.00 64.56 104 PRO A C 1
ATOM 820 O O . PRO A 1 104 ? 3.758 4.477 -13.997 1.00 64.56 104 PRO A O 1
ATOM 823 N N . VAL A 1 105 ? 5.607 5.024 -12.826 1.00 60.62 105 VAL A N 1
ATOM 824 C CA . VAL A 1 105 ? 4.883 5.747 -11.762 1.00 60.62 105 VAL A CA 1
ATOM 825 C C . VAL A 1 105 ? 4.243 7.039 -12.273 1.00 60.62 105 VAL A C 1
ATOM 827 O O . VAL A 1 105 ? 3.187 7.416 -11.769 1.00 60.62 105 VAL A O 1
ATOM 830 N N . ASP A 1 106 ? 4.816 7.678 -13.296 1.00 55.84 106 ASP A N 1
ATOM 831 C CA . ASP A 1 106 ? 4.269 8.906 -13.868 1.00 55.84 106 ASP A CA 1
ATOM 832 C C . ASP A 1 106 ? 4.284 8.883 -15.404 1.00 55.84 106 ASP A C 1
ATOM 834 O O . ASP A 1 106 ? 5.276 8.512 -16.028 1.00 55.84 106 ASP A O 1
ATOM 838 N N . ARG A 1 107 ? 3.172 9.303 -16.021 1.00 51.03 107 ARG A N 1
ATOM 839 C CA . ARG A 1 107 ? 3.065 9.509 -17.478 1.00 51.03 107 ARG A CA 1
ATOM 840 C C . ARG A 1 107 ? 3.586 10.882 -17.917 1.00 51.03 107 ARG A C 1
ATOM 842 O O . ARG A 1 107 ? 3.716 11.103 -19.114 1.00 51.03 107 ARG A O 1
ATOM 849 N N . LYS A 1 108 ? 3.833 11.810 -16.983 1.00 50.72 108 LYS A N 1
ATOM 850 C CA . LYS A 1 108 ? 4.259 13.191 -17.275 1.00 50.72 108 LYS A CA 1
ATOM 851 C C . LYS A 1 108 ? 5.773 13.401 -17.236 1.00 50.72 108 LYS A C 1
ATOM 853 O O . LYS A 1 108 ? 6.261 14.366 -17.813 1.00 50.72 108 LYS A O 1
ATOM 858 N N . CYS A 1 109 ? 6.519 12.513 -16.579 1.00 46.09 109 CYS A N 1
ATOM 859 C CA . CYS A 1 109 ? 7.973 12.605 -16.460 1.00 46.09 109 CYS A CA 1
ATOM 860 C C . CYS A 1 109 ? 8.664 11.588 -17.374 1.00 46.09 109 CYS A C 1
ATOM 862 O O . CYS A 1 109 ? 9.116 10.544 -16.914 1.00 46.09 109 CYS A O 1
ATOM 864 N N . GLU A 1 110 ? 8.824 11.931 -18.656 1.00 46.66 110 GLU A N 1
ATOM 865 C CA . GLU A 1 110 ? 9.513 11.107 -19.673 1.00 46.66 110 GLU A CA 1
ATOM 866 C C . GLU A 1 110 ? 10.943 10.685 -19.274 1.00 46.66 110 GLU A C 1
ATOM 868 O O . GLU A 1 110 ? 11.470 9.698 -19.780 1.00 46.66 110 GLU A O 1
ATOM 873 N N . ARG A 1 111 ? 11.575 11.412 -18.340 1.00 48.97 111 ARG A N 1
ATOM 874 C CA . ARG A 1 111 ? 12.914 11.108 -17.806 1.00 48.97 111 ARG A CA 1
ATOM 875 C C . ARG A 1 111 ? 12.916 10.177 -16.588 1.00 48.97 111 ARG A C 1
ATOM 877 O O . ARG A 1 111 ? 13.966 9.640 -16.256 1.00 48.97 111 ARG A O 1
ATOM 884 N N . SER A 1 112 ? 11.772 9.953 -15.938 1.00 53.22 112 SER A N 1
ATOM 885 C CA . SER A 1 112 ? 11.634 8.988 -14.837 1.00 53.22 112 SER A CA 1
ATOM 886 C C . SER A 1 112 ? 11.165 7.636 -15.376 1.00 53.22 112 SER A C 1
ATOM 888 O O . SER A 1 112 ? 10.089 7.145 -15.031 1.00 53.22 112 SER A O 1
ATOM 890 N N . GLY A 1 113 ? 11.982 7.045 -16.250 1.00 61.75 113 GLY A N 1
ATOM 891 C CA . GLY A 1 113 ? 11.777 5.680 -16.726 1.00 61.75 113 GLY A CA 1
ATOM 892 C C . GLY A 1 113 ? 11.842 4.646 -15.595 1.00 61.75 113 GLY A C 1
ATOM 893 O O . GLY A 1 113 ? 12.177 4.957 -14.449 1.00 61.75 113 GLY A O 1
ATOM 894 N N . PHE A 1 114 ? 11.535 3.391 -15.931 1.00 71.38 114 PHE A N 1
ATOM 895 C CA . PHE A 1 114 ? 11.651 2.272 -14.996 1.00 71.38 114 PHE A CA 1
ATOM 896 C C . PHE A 1 114 ? 13.032 2.229 -14.327 1.00 71.38 114 PHE A C 1
ATOM 898 O O . PHE A 1 114 ? 14.056 2.407 -14.986 1.00 71.38 114 PHE A O 1
ATOM 905 N N . GLY A 1 115 ? 13.063 1.933 -13.028 1.00 70.00 115 GLY A N 1
ATOM 906 C CA . GLY A 1 115 ? 14.312 1.773 -12.292 1.00 70.00 115 GLY A CA 1
ATOM 907 C C . GLY A 1 115 ? 14.951 3.073 -11.805 1.00 70.00 115 GLY A C 1
ATOM 908 O O . GLY A 1 115 ? 16.156 3.090 -11.578 1.00 70.00 115 GLY A O 1
ATOM 909 N N . ALA A 1 116 ? 14.183 4.155 -11.634 1.00 74.75 116 ALA A N 1
ATOM 910 C CA . ALA A 1 116 ? 14.697 5.415 -11.096 1.00 74.75 116 ALA A CA 1
ATOM 911 C C . ALA A 1 116 ? 15.449 5.218 -9.756 1.00 74.75 116 ALA A C 1
ATOM 913 O O . ALA A 1 116 ? 14.938 4.600 -8.813 1.00 74.75 116 ALA A O 1
ATOM 914 N N . GLY A 1 117 ? 16.675 5.749 -9.677 1.00 69.81 117 GLY A N 1
ATOM 915 C CA . GLY A 1 117 ? 17.573 5.575 -8.527 1.00 69.81 117 GLY A CA 1
ATOM 916 C C . GLY A 1 117 ? 18.255 4.201 -8.437 1.00 69.81 117 GLY A C 1
ATOM 917 O O . GLY A 1 117 ? 18.657 3.808 -7.340 1.00 69.81 117 GLY A O 1
ATOM 918 N N . ILE A 1 118 ? 18.342 3.462 -9.550 1.00 73.25 118 ILE A N 1
ATOM 919 C CA . ILE A 1 118 ? 19.102 2.213 -9.680 1.00 73.25 118 ILE A CA 1
ATOM 920 C C . ILE A 1 118 ? 20.045 2.313 -10.881 1.00 73.25 118 ILE A C 1
ATOM 922 O O . ILE A 1 118 ? 19.612 2.531 -12.015 1.00 73.25 118 ILE A O 1
ATOM 926 N N . ASP A 1 119 ? 21.332 2.088 -10.631 1.00 75.00 119 ASP A N 1
ATOM 927 C CA . ASP A 1 119 ? 22.371 2.079 -11.657 1.00 75.00 119 ASP A CA 1
ATOM 928 C C . ASP A 1 119 ? 22.458 0.678 -12.273 1.00 75.00 119 ASP A C 1
ATOM 930 O O . ASP A 1 119 ? 23.251 -0.164 -11.852 1.00 75.00 119 ASP A O 1
ATOM 934 N N . TRP A 1 120 ? 21.611 0.407 -13.267 1.00 76.06 120 TRP A N 1
ATOM 935 C CA . TRP A 1 120 ? 21.604 -0.878 -13.966 1.00 76.06 120 TRP A CA 1
ATOM 936 C C . TRP A 1 120 ? 22.891 -1.074 -14.772 1.00 76.06 120 TRP A C 1
ATOM 938 O O . TRP A 1 120 ? 23.034 -0.535 -15.874 1.00 76.06 120 TRP A O 1
ATOM 948 N N . LYS A 1 121 ? 23.799 -1.917 -14.270 1.00 81.50 121 LYS A N 1
ATOM 949 C CA . LYS A 1 121 ? 24.898 -2.469 -15.066 1.00 81.50 121 LYS A CA 1
ATOM 950 C C . LYS A 1 121 ? 24.319 -3.167 -16.291 1.00 81.50 121 LYS A C 1
ATOM 952 O O . LYS A 1 121 ? 23.360 -3.943 -16.193 1.00 81.50 121 LYS A O 1
ATOM 957 N N . ARG A 1 122 ? 24.912 -2.882 -17.446 1.00 81.50 122 ARG A N 1
ATOM 958 C CA . ARG A 1 122 ? 24.572 -3.500 -18.725 1.00 81.50 122 ARG A CA 1
ATOM 959 C C . ARG A 1 122 ? 25.752 -4.311 -19.224 1.00 81.50 122 ARG A C 1
ATOM 961 O O . ARG A 1 122 ? 26.905 -3.926 -19.043 1.00 81.50 122 ARG A O 1
ATOM 968 N N . ARG A 1 123 ? 25.438 -5.426 -19.869 1.00 84.88 123 ARG A N 1
ATOM 969 C CA . ARG A 1 123 ? 26.393 -6.229 -20.627 1.00 84.88 123 ARG A CA 1
ATOM 970 C C . ARG A 1 123 ? 26.768 -5.511 -21.932 1.00 84.88 123 ARG A C 1
ATOM 972 O O . ARG A 1 123 ? 26.136 -4.527 -22.316 1.00 84.88 123 ARG A O 1
ATOM 979 N N . GLN A 1 124 ? 27.757 -6.043 -22.648 1.00 85.00 124 GLN A N 1
ATOM 980 C CA . GLN A 1 124 ? 28.215 -5.494 -23.934 1.00 85.00 124 GLN A CA 1
ATOM 981 C C . GLN A 1 124 ? 27.134 -5.483 -25.035 1.00 85.00 124 GLN A C 1
ATOM 983 O O . GLN A 1 124 ? 27.209 -4.658 -25.937 1.00 85.00 124 GLN A O 1
ATOM 988 N N . ASP A 1 125 ? 26.108 -6.337 -24.946 1.00 87.88 125 ASP A N 1
ATOM 989 C CA . ASP A 1 125 ? 24.942 -6.343 -25.846 1.00 87.88 125 ASP A CA 1
ATOM 990 C C . ASP A 1 125 ? 23.824 -5.366 -25.419 1.00 87.88 125 ASP A C 1
ATOM 992 O O . ASP A 1 125 ? 22.734 -5.372 -25.985 1.00 87.88 125 ASP A 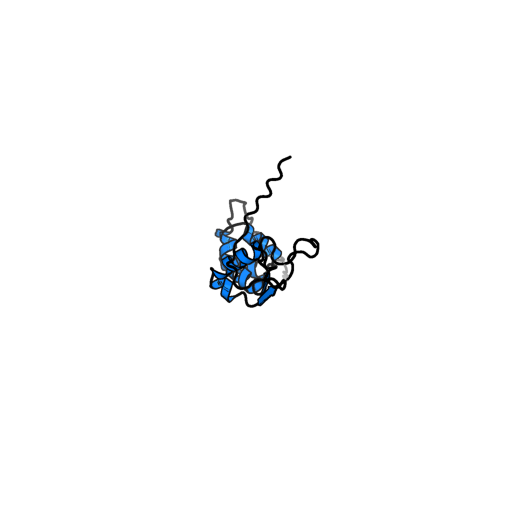O 1
ATOM 996 N N . GLY A 1 126 ? 24.061 -4.537 -24.398 1.00 74.94 126 GLY A N 1
ATOM 997 C CA . GLY A 1 126 ? 23.099 -3.562 -23.877 1.00 74.94 126 GLY A CA 1
ATOM 998 C C . GLY A 1 126 ? 22.015 -4.149 -22.964 1.00 74.94 126 GLY A C 1
ATOM 999 O O . GLY A 1 126 ? 21.286 -3.381 -22.324 1.00 74.94 126 GLY A O 1
ATOM 1000 N N . ALA A 1 127 ? 21.922 -5.477 -22.841 1.00 77.69 127 ALA A N 1
ATOM 1001 C CA . ALA A 1 127 ? 21.031 -6.147 -21.897 1.00 77.69 127 ALA A CA 1
ATOM 1002 C C . ALA A 1 127 ? 21.424 -5.839 -20.440 1.00 77.69 127 ALA A C 1
ATOM 1004 O O . ALA A 1 127 ? 22.595 -5.605 -20.136 1.00 77.69 127 ALA A O 1
ATOM 1005 N N . ILE A 1 128 ? 20.450 -5.848 -19.525 1.00 76.00 128 ILE A N 1
ATOM 1006 C CA . ILE A 1 128 ? 20.713 -5.697 -18.086 1.00 76.00 128 ILE A CA 1
ATOM 1007 C C . ILE A 1 128 ? 21.461 -6.938 -17.589 1.00 76.00 128 ILE A C 1
ATOM 1009 O O . ILE A 1 128 ? 21.054 -8.067 -17.860 1.00 76.00 128 ILE A O 1
ATOM 1013 N N . ASP A 1 129 ? 22.545 -6.729 -16.847 1.00 81.69 129 ASP A N 1
ATOM 1014 C CA . ASP A 1 129 ? 23.287 -7.814 -16.213 1.00 81.69 129 ASP A CA 1
ATOM 1015 C C . ASP A 1 129 ? 22.526 -8.329 -14.983 1.00 81.69 129 ASP A C 1
ATOM 1017 O O . ASP A 1 129 ? 22.522 -7.693 -13.932 1.00 81.69 129 ASP A O 1
ATOM 1021 N N . LEU A 1 130 ? 21.863 -9.478 -15.101 1.00 75.50 130 LEU A N 1
ATOM 1022 C CA . LEU A 1 130 ? 21.086 -10.065 -14.003 1.00 75.50 130 LEU A CA 1
ATOM 1023 C C . LEU A 1 130 ? 21.952 -10.633 -12.862 1.00 75.50 130 LEU A C 1
ATOM 1025 O O . LEU A 1 130 ? 21.401 -11.033 -11.841 1.00 75.50 130 LEU A O 1
ATOM 1029 N N . THR A 1 131 ? 23.282 -10.661 -13.011 1.00 77.00 131 THR A N 1
ATOM 1030 C CA . THR A 1 131 ? 24.216 -11.104 -11.959 1.00 77.00 131 THR A CA 1
ATOM 1031 C C . THR A 1 131 ? 24.692 -9.965 -11.052 1.00 77.00 131 THR A C 1
ATOM 1033 O O . THR A 1 131 ? 25.441 -10.201 -10.106 1.00 77.00 131 THR A O 1
ATOM 1036 N N . GLN A 1 132 ? 24.254 -8.726 -11.304 1.00 69.81 132 GLN A N 1
ATOM 1037 C CA . GLN A 1 132 ? 24.623 -7.582 -10.476 1.00 69.81 132 GLN A CA 1
ATOM 1038 C C . GLN A 1 132 ? 23.917 -7.597 -9.109 1.00 69.81 132 GLN A C 1
ATOM 1040 O O . GLN A 1 132 ? 22.688 -7.620 -9.026 1.00 69.81 132 GLN A O 1
ATOM 1045 N N . ASP A 1 133 ? 24.693 -7.485 -8.029 1.00 59.22 133 ASP A N 1
ATOM 1046 C CA . ASP A 1 133 ? 24.145 -7.183 -6.707 1.00 59.22 133 ASP A CA 1
ATOM 1047 C C . ASP A 1 133 ? 23.447 -5.818 -6.705 1.00 59.22 133 ASP A C 1
ATOM 1049 O O . ASP A 1 133 ? 23.962 -4.845 -7.270 1.00 59.22 133 ASP A O 1
ATOM 1053 N N . ALA A 1 134 ? 22.301 -5.739 -6.017 1.00 54.53 134 ALA A N 1
ATOM 1054 C CA . ALA A 1 134 ? 21.447 -4.554 -5.906 1.00 54.53 134 ALA A CA 1
ATOM 1055 C C . ALA A 1 134 ? 22.134 -3.400 -5.147 1.00 54.53 134 ALA A C 1
ATOM 1057 O O . ALA A 1 134 ? 21.846 -3.102 -3.985 1.00 54.53 134 ALA A O 1
ATOM 1058 N N . SER A 1 135 ? 23.057 -2.744 -5.841 1.00 51.91 135 SER A N 1
ATOM 1059 C CA . SER A 1 135 ? 23.893 -1.658 -5.352 1.00 51.91 135 SER A CA 1
ATOM 1060 C C . SER A 1 135 ? 23.139 -0.347 -5.530 1.00 51.91 135 SER A C 1
ATOM 1062 O O . SER A 1 135 ? 23.049 0.199 -6.626 1.00 51.91 135 SER A O 1
ATOM 1064 N N . ALA A 1 136 ? 22.543 0.145 -4.449 1.00 47.72 136 ALA A N 1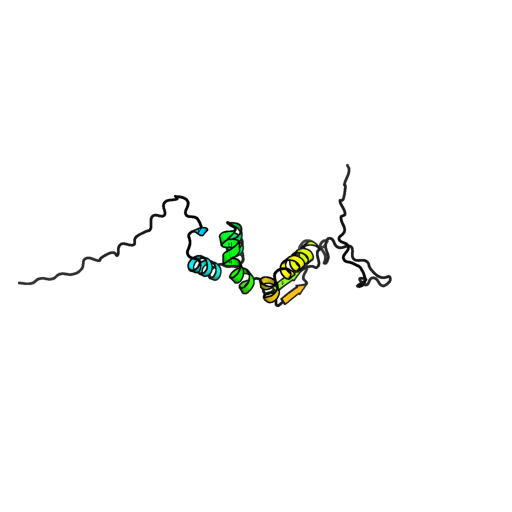
ATOM 1065 C CA . ALA A 1 136 ? 21.778 1.379 -4.489 1.00 47.72 136 ALA A CA 1
ATOM 1066 C C . ALA A 1 136 ? 22.715 2.591 -4.594 1.00 47.72 136 ALA A C 1
ATOM 1068 O O . ALA A 1 136 ? 23.433 2.897 -3.640 1.00 47.72 136 ALA A O 1
ATOM 1069 N N . SER A 1 137 ? 22.673 3.310 -5.716 1.00 52.50 137 SER A N 1
ATOM 1070 C CA . SER A 1 137 ? 23.519 4.480 -5.927 1.00 52.50 137 SER A CA 1
ATOM 1071 C C . SER A 1 137 ? 23.136 5.624 -4.983 1.00 52.50 137 SER A C 1
ATOM 1073 O O . SER A 1 137 ? 21.990 6.072 -4.895 1.00 52.50 137 SER A O 1
ATOM 1075 N N . GLY A 1 138 ? 24.126 6.073 -4.213 1.00 45.78 138 GLY A N 1
ATOM 1076 C CA . GLY A 1 138 ? 24.070 7.280 -3.400 1.00 45.78 138 GLY A CA 1
ATOM 1077 C C . GLY A 1 138 ? 24.791 8.409 -4.122 1.00 45.78 138 GLY A C 1
ATOM 1078 O O . GLY A 1 138 ? 25.905 8.751 -3.746 1.00 45.78 138 GLY A O 1
ATOM 1079 N N . SE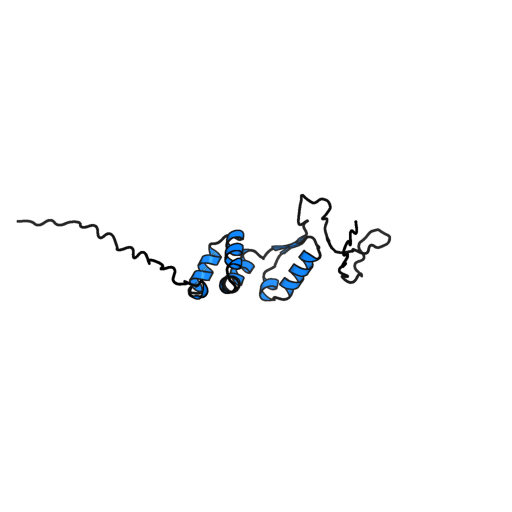R A 1 139 ? 24.178 8.968 -5.167 1.00 38.75 139 SER A N 1
ATOM 1080 C CA . SER A 1 139 ? 24.723 10.143 -5.853 1.00 38.75 139 SER A CA 1
ATOM 1081 C C . SER A 1 139 ? 24.114 11.416 -5.269 1.00 38.75 139 SER A C 1
ATOM 1083 O O . SER A 1 139 ? 23.043 11.865 -5.679 1.00 38.75 139 SER A O 1
ATOM 1085 N N . MET A 1 140 ? 24.804 12.008 -4.292 1.00 34.44 140 MET A N 1
ATOM 1086 C CA . MET A 1 140 ? 24.626 13.428 -4.000 1.00 34.44 140 MET A CA 1
ATOM 1087 C C . MET A 1 140 ? 25.186 14.213 -5.186 1.00 34.44 140 MET A C 1
ATOM 1089 O O . MET A 1 140 ? 26.400 14.363 -5.318 1.00 34.44 140 MET A O 1
ATOM 1093 N N . HIS A 1 141 ? 24.314 14.754 -6.035 1.00 35.72 141 HIS A N 1
ATOM 1094 C CA . HIS A 1 141 ? 24.708 15.845 -6.920 1.00 35.72 141 HIS A CA 1
ATOM 1095 C C . HIS A 1 141 ? 24.944 17.104 -6.082 1.00 35.72 141 HIS A C 1
ATOM 1097 O O . HIS A 1 141 ? 24.061 17.935 -5.885 1.00 35.72 141 HIS A O 1
ATOM 1103 N N . SER A 1 142 ? 26.175 17.213 -5.582 1.00 37.62 142 SER A N 1
ATOM 1104 C CA . SER A 1 142 ? 26.762 18.448 -5.077 1.00 37.62 142 SER A CA 1
ATOM 1105 C C . SER A 1 142 ? 26.943 19.426 -6.242 1.00 37.62 142 SER A C 1
ATOM 1107 O O . SER A 1 142 ? 28.036 19.557 -6.790 1.00 37.62 142 SER A O 1
ATOM 1109 N N . GLY A 1 143 ? 25.860 20.097 -6.632 1.00 29.33 143 GLY A N 1
ATOM 1110 C CA . GLY A 1 143 ? 25.923 21.276 -7.490 1.00 29.33 143 GLY A CA 1
ATOM 1111 C C . GLY A 1 143 ? 26.498 22.442 -6.694 1.00 29.33 143 GLY A C 1
ATOM 1112 O O . GLY A 1 143 ? 25.790 23.044 -5.890 1.00 29.33 143 GLY A O 1
ATOM 1113 N N . ALA A 1 144 ? 27.786 22.718 -6.883 1.00 33.47 144 ALA A N 1
ATOM 1114 C CA . ALA A 1 144 ? 28.443 23.894 -6.335 1.00 33.47 144 ALA A CA 1
ATOM 1115 C C . ALA A 1 144 ? 28.490 24.993 -7.407 1.00 33.47 144 ALA A C 1
ATOM 1117 O O . ALA A 1 144 ? 29.121 24.774 -8.437 1.00 33.47 144 ALA A O 1
ATOM 1118 N N . TRP A 1 145 ? 27.873 26.139 -7.084 1.00 43.75 145 TRP A N 1
ATOM 1119 C CA . TRP A 1 145 ? 27.874 27.427 -7.804 1.00 43.75 145 TRP A CA 1
ATOM 1120 C C . TRP A 1 145 ? 27.260 27.431 -9.215 1.00 43.75 145 TRP A C 1
ATOM 1122 O O . TRP A 1 145 ? 27.937 27.036 -10.186 1.00 43.75 145 TRP A O 1
#